Protein 5E1Y (pdb70)

InterPro domains:
  IPR001478 PDZ domain [PF00595] (235-315)
  IPR001478 PDZ domain [PF00595] (339-418)
  IPR001478 PDZ domain [PF00595] (469-550)
  IPR001478 PDZ domain [PF00595] (603-682)
  IPR001478 PDZ domain [PS50106] (233-318)
  IPR001478 PDZ domain [PS50106] (339-422)
  IPR001478 PDZ domain [PS50106] (468-554)
  IPR001478 PDZ domain [PS50106] (600-682)
  IPR001478 PDZ domain [SM00228] (243-318)
  IPR001478 PDZ domain [SM00228] (349-422)
  IPR001478 PDZ domain [SM00228] (477-556)
  IPR001478 PDZ domain [SM00228] (609-686)
  IPR001841 Zinc finger, RING-type [PF13923] (50-86)
  IPR001841 Zinc finger, RING-type [PS50089] (50-88)
  IPR001841 Zinc finger, RING-type [SM00184] (50-87)
  IPR013083 Zinc finger, RING/FYVE/PHD-type [G3DSA:3.30.40.10] (18-147)
  IPR017907 Zinc finger, RING-type, conserved site [PS00518] (65-74)
  IPR036034 PDZ superfamily [G3DSA:2.30.42.10] (213-320)
  IPR036034 PDZ superfamily [G3DSA:2.30.42.10] (329-420)
  IPR036034 PDZ superfamily [G3DSA:2.30.42.10] (433-554)

GO terms:
  GO:0042802 identical protein binding (F, IPI)
  GO:0005515 protein binding (F, IPI)

Foldseek 3Di:
DKDKDKDKFFAPDLAADQQFDWAADPPAAFIFTQQGHPPGRPVVSPDDDGGKTFQAKPNHGTRRHGPVVVVVDSSPDDGMIMTIIMGDDDPDDDD

Solvent-accessible surface area: 6291 Å² total; per-residue (Å²): 132,116,90,105,34,119,1,24,6,91,15,221,89,96,65,56,152,8,9,31,88,38,44,178,82,150,122,69,72,6,0,7,1,93,51,45,73,174,56,17,26,0,40,133,52,57,107,10,47,56,82,1,49,0,42,20,0,56,77,100,104,0,55,168,14,63,35,78,73,0,38,107,25,24,140,88,22,52,103,128,0,20,1,29,0,2,67,76,47,159,144,148,112,174,212

Nearest PDB structures (foldseek):
  5e1y-assembly1_A  TM=1.011E+00  e=2.178E-17  Homo sapiens
  7qct-assembly2_B  TM=9.977E-01  e=9.481E-15  Homo sapiens
  3vqg-assembly1_A  TM=9.955E-01  e=9.120E-11  Mus musculus
  2qg1-assembly1_A  TM=8.856E-01  e=5.600E-08  Homo sapiens
  2qt5-assembly2_B  TM=8.214E-01  e=1.093E-05  unclassified

B-factor: mean 20.17, std 8.67, range [8.38, 62.87]

Sequence (95 aa):
SMMEEIILLQQQVALHKKRRDSGEQQLGIKKLVRRRTTDEPGVFILDDLLLEGGLLAAQDGRLLSSSSNNDRVLAINGHDLKKYGTPEELAAQIIQASSGERRVNNLTIIARPGKPEIIEL

Radius of gyration: 13.22 Å; Cα contacts (8 Å, |Δi|>4): 257; chains: 1; bounding box: 20×31×42 Å

Structure (mmCIF, N/CA/C/O backbone):
data_5E1Y
#
_entry.id   5E1Y
#
_cell.length_a   64.912
_cell.length_b   39.288
_cell.length_c   38.800
_cell.angle_alpha   90.00
_cell.angle_beta   117.41
_cell.angle_gamma   90.00
#
_symmetry.space_group_name_H-M   'C 1 2 1'
#
loop_
_entity.id
_entity.type
_entity.pdbx_description
1 polymer 'Ligand of Numb protein X 2'
2 water water
#
loop_
_atom_site.group_PDB
_atom_site.id
_atom_site.type_symbol
_atom_site.label_atom_id
_atom_site.label_alt_id
_atom_site.label_comp_id
_atom_site.label_asym_id
_atom_site.label_entity_id
_atom_site.label_seq_id
_atom_site.pdbx_PDB_ins_code
_atom_site.Cartn_x
_atom_site.Cartn_y
_atom_site.Cartn_z
_atom_site.occupancy
_atom_site.B_iso_or_equiv
_atom_site.auth_seq_id
_atom_site.auth_comp_id
_atom_site.auth_asym_id
_atom_site.auth_atom_id
_atom_site.pdbx_PDB_model_num
ATOM 1 N N . SER A 1 1 ? 20.605 9.554 24.660 1.00 24.57 -1 SER A N 1
ATOM 2 C CA . SER A 1 1 ? 21.453 9.767 23.474 1.00 20.96 -1 SER A CA 1
ATOM 3 C C . SER A 1 1 ? 20.548 9.979 22.271 1.00 18.04 -1 SER A C 1
ATOM 4 O O . SER A 1 1 ? 19.387 9.677 22.310 1.00 21.62 -1 SER A O 1
ATOM 14 N N A MET A 1 2 ? 21.129 10.458 21.206 0.23 16.47 0 MET A N 1
ATOM 15 N N B MET A 1 2 ? 21.130 10.548 21.228 0.77 15.41 0 MET A N 1
ATOM 16 C CA A MET A 1 2 ? 20.365 10.701 20.032 0.23 16.50 0 MET A CA 1
ATOM 17 C CA B MET A 1 2 ? 20.439 10.721 19.978 0.77 13.93 0 MET A CA 1
ATOM 18 C C A MET A 1 2 ? 21.288 10.298 18.923 0.23 15.18 0 MET A C 1
ATOM 19 C C B MET A 1 2 ? 21.308 10.508 18.796 0.77 13.20 0 MET A C 1
ATOM 20 O O A MET A 1 2 ? 22.502 10.096 19.195 0.23 17.57 0 MET A O 1
ATOM 21 O O B MET A 1 2 ? 22.521 10.778 18.835 0.77 15.60 0 MET A O 1
ATOM 48 N N A GLU A 1 3 ? 20.712 10.049 17.730 0.72 11.88 336 GLU A N 1
ATOM 49 N N B GLU A 1 3 ? 20.731 9.958 17.725 0.28 13.82 336 GLU A N 1
ATOM 50 C CA A GLU A 1 3 ? 21.431 9.864 16.497 0.72 10.98 336 GLU A CA 1
ATOM 51 C CA B GLU A 1 3 ? 21.415 9.851 16.445 0.28 14.85 336 GLU A CA 1
ATOM 52 C C A GLU A 1 3 ? 21.023 10.974 15.524 0.72 11.09 336 GLU A C 1
ATOM 53 C C B GLU A 1 3 ? 21.046 11.041 15.550 0.28 13.15 336 GLU A C 1
ATOM 54 O O A GLU A 1 3 ? 19.831 11.241 15.386 0.72 14.68 336 GLU A O 1
ATOM 55 O O B GLU A 1 3 ? 19.876 11.430 15.486 0.28 14.55 336 GLU A O 1
ATOM 70 N N A ILE A 1 4 ? 21.952 11.583 14.864 0.80 11.30 337 ILE A N 1
ATOM 71 N N B ILE A 1 4 ? 22.032 11.615 14.884 0.20 12.44 337 ILE A N 1
ATOM 72 C CA A ILE A 1 4 ? 21.720 12.586 13.853 0.80 11.24 337 ILE A CA 1
ATOM 73 C CA B ILE A 1 4 ? 21.794 12.600 13.849 0.20 12.53 337 ILE A CA 1
ATOM 74 C C A ILE A 1 4 ? 22.028 11.980 12.526 0.80 11.11 337 ILE A C 1
ATOM 75 C C B ILE A 1 4 ? 22.138 11.961 12.521 0.20 11.99 337 ILE A C 1
ATOM 76 O O A ILE A 1 4 ? 23.143 11.444 12.309 0.80 14.89 337 ILE A O 1
ATOM 77 O O B ILE A 1 4 ? 23.175 11.279 12.395 0.20 11.81 337 ILE A O 1
ATOM 108 N N A LEU A 1 5 ? 21.017 11.936 11.660 0.50 10.65 338 LEU A N 1
ATOM 109 N N B LEU A 1 5 ? 21.258 12.142 11.539 0.50 11.30 338 LEU A N 1
ATOM 110 C CA A LEU A 1 5 ? 21.062 11.336 10.320 0.50 11.35 338 LEU A CA 1
ATOM 111 C CA B LEU A 1 5 ? 21.484 11.584 10.230 0.50 12.21 338 LEU A CA 1
ATOM 112 C C A LEU A 1 5 ? 20.716 12.344 9.257 0.50 11.26 338 LEU A C 1
ATOM 113 C C B LEU A 1 5 ? 20.743 12.375 9.150 0.50 11.99 338 LEU A C 1
ATOM 114 O O A LEU A 1 5 ? 20.113 13.364 9.520 0.50 10.95 338 LEU A O 1
ATOM 115 O O B LEU A 1 5 ? 19.719 13.013 9.406 0.50 10.98 338 LEU A O 1
ATOM 146 N N A GLN A 1 6 ? 21.113 12.091 8.008 0.46 11.17 339 GLN A N 1
ATOM 147 N N B GLN A 1 6 ? 21.324 12.404 7.947 0.26 10.76 339 GLN A N 1
ATOM 148 N N C GLN A 1 6 ? 21.301 11.976 7.917 0.28 12.57 339 GLN A N 1
ATOM 149 C CA A GLN A 1 6 ? 20.621 12.865 6.874 0.46 11.67 339 GLN A CA 1
ATOM 150 C CA B GLN A 1 6 ? 20.770 13.015 6.754 0.26 11.46 339 GLN A CA 1
ATOM 151 C CA C GLN A 1 6 ? 20.759 12.717 6.803 0.28 13.67 339 GLN A CA 1
ATOM 152 C C A GLN A 1 6 ? 20.127 11.949 5.783 0.46 11.92 339 GLN A C 1
ATOM 153 C C B GLN A 1 6 ? 20.068 11.906 5.935 0.26 12.09 339 GLN A C 1
ATOM 154 C C C GLN A 1 6 ? 20.007 11.760 5.906 0.28 11.75 339 GLN A C 1
ATOM 155 O O A GLN A 1 6 ? 20.812 11.056 5.354 0.46 14.39 339 GLN A O 1
ATOM 156 O O B GLN A 1 6 ? 20.551 10.777 5.872 0.26 14.20 339 GLN A O 1
ATOM 157 O O C GLN A 1 6 ? 20.393 10.601 5.735 0.28 11.79 339 GLN A O 1
ATOM 181 N N . VAL A 1 7 ? 18.925 12.248 5.325 1.00 10.85 340 VAL A N 1
ATOM 182 C CA . VAL A 1 7 ? 18.159 11.419 4.395 1.00 11.03 340 VAL A CA 1
ATOM 183 C C . VAL A 1 7 ? 17.838 12.285 3.185 1.00 11.19 340 VAL A C 1
ATOM 184 O O . VAL A 1 7 ? 17.290 13.350 3.315 1.00 15.53 340 VAL A O 1
ATOM 197 N N . ALA A 1 8 ? 18.155 11.819 1.993 1.00 12.29 341 ALA A N 1
ATOM 198 C CA . ALA A 1 8 ? 17.855 12.524 0.738 1.00 13.29 341 ALA A CA 1
ATOM 199 C C . ALA A 1 8 ? 16.837 11.778 -0.060 1.00 12.35 341 ALA A C 1
ATOM 200 O O . ALA A 1 8 ? 16.998 10.579 -0.367 1.00 15.92 341 ALA A O 1
ATOM 207 N N . LEU A 1 9 ? 15.745 12.441 -0.388 1.00 12.16 342 LEU A N 1
ATOM 208 C CA . LEU A 1 9 ? 14.651 11.912 -1.206 1.00 12.50 342 LEU A CA 1
ATOM 209 C C . LEU A 1 9 ? 14.650 12.716 -2.514 1.00 12.55 342 LEU A C 1
ATOM 210 O O . LEU A 1 9 ? 15.020 13.886 -2.574 1.00 15.30 342 LEU A O 1
ATOM 226 N N . HIS A 1 10 ? 14.170 12.097 -3.571 1.00 12.67 343 HIS A N 1
ATOM 227 C CA . HIS A 1 10 ? 14.153 12.700 -4.919 1.00 13.13 343 HIS A CA 1
ATOM 228 C C . HIS A 1 10 ? 12.765 12.657 -5.528 1.00 13.06 343 HIS A C 1
ATOM 229 O O . HIS A 1 10 ? 12.242 11.587 -5.769 1.00 16.56 343 HIS A O 1
ATOM 244 N N A LYS A 1 11 ? 12.152 13.788 -5.727 0.48 15.00 344 LYS A N 1
ATOM 245 N N B LYS A 1 11 ? 12.162 13.841 -5.627 0.52 13.74 344 LYS A N 1
ATOM 246 C CA A LYS A 1 11 ? 10.865 13.792 -6.377 0.48 16.54 344 LYS A CA 1
ATOM 247 C CA B LYS A 1 11 ? 10.822 14.060 -6.215 0.52 15.25 344 LYS A CA 1
ATOM 248 C C A LYS A 1 11 ? 11.036 13.418 -7.839 0.48 19.10 344 LYS A C 1
ATOM 249 C C B LYS A 1 11 ? 10.878 13.832 -7.726 0.52 17.54 344 LYS A C 1
ATOM 250 O O A LYS A 1 11 ? 12.047 13.668 -8.447 0.48 21.33 344 LYS A O 1
ATOM 251 O O B LYS A 1 11 ? 11.681 14.426 -8.438 0.52 20.13 344 LYS A O 1
ATOM 288 N N A ARG A 1 12 ? 10.008 12.819 -8.427 0.48 22.00 345 ARG A N 1
ATOM 289 N N B ARG A 1 12 ? 10.012 12.944 -8.205 0.52 19.95 345 ARG A N 1
ATOM 290 C CA A ARG A 1 12 ? 9.956 12.588 -9.864 0.48 25.84 345 ARG A CA 1
ATOM 291 C CA B ARG A 1 12 ? 9.880 12.589 -9.622 0.52 23.44 345 ARG A CA 1
ATOM 292 C C A ARG A 1 12 ? 9.044 13.616 -10.554 0.48 25.69 345 ARG A C 1
ATOM 293 C C B ARG A 1 12 ? 9.281 13.754 -10.457 0.52 23.05 345 ARG A C 1
ATOM 294 O O A ARG A 1 12 ? 8.922 13.541 -11.777 0.48 27.22 345 ARG A O 1
ATOM 295 O O B ARG A 1 12 ? 9.664 13.938 -11.658 0.52 24.01 345 ARG A O 1
ATOM 336 N N . ASP A 1 13 ? 8.407 14.544 -9.829 1.00 24.61 346 ASP A N 1
ATOM 337 C CA . ASP A 1 13 ? 7.825 15.748 -10.416 1.00 24.26 346 ASP A CA 1
ATOM 338 C C . ASP A 1 13 ? 7.648 16.726 -9.269 1.00 21.38 346 ASP A C 1
ATOM 339 O O . ASP A 1 13 ? 7.640 16.380 -8.096 1.00 19.97 346 ASP A O 1
ATOM 348 N N . SER A 1 14 ? 7.411 17.978 -9.627 1.00 21.50 347 SER A N 1
ATOM 349 C CA . SER A 1 14 ? 7.392 19.053 -8.619 1.00 21.40 347 SER A CA 1
ATOM 350 C C . SER A 1 14 ? 6.200 18.961 -7.713 1.00 18.57 347 SER A C 1
ATOM 351 O O . SER A 1 14 ? 6.251 19.561 -6.624 1.00 21.21 347 SER A O 1
ATOM 359 N N . GLY A 1 15 ? 5.146 18.226 -8.088 1.00 16.91 348 GLY A N 1
ATOM 360 C CA . GLY A 1 15 ? 3.985 18.088 -7.228 1.00 17.05 348 GLY A CA 1
ATOM 361 C C . GLY A 1 15 ? 3.909 16.791 -6.458 1.00 15.14 348 GLY A C 1
ATOM 362 O O . GLY A 1 15 ? 2.919 16.542 -5.787 1.00 16.31 348 GLY A O 1
ATOM 366 N N . GLU A 1 16 ? 4.976 16.001 -6.445 1.00 14.85 349 GLU A N 1
ATOM 367 C CA . GLU A 1 16 ? 4.955 14.683 -5.730 1.00 14.32 349 GLU A CA 1
ATOM 368 C C . GLU A 1 16 ? 5.078 14.888 -4.270 1.00 14.69 349 GLU A C 1
ATOM 369 O O . GLU A 1 16 ? 5.907 15.663 -3.825 1.00 16.54 349 GLU A O 1
ATOM 381 N N A GLN A 1 17 ? 4.211 14.216 -3.489 0.46 15.42 350 GLN A N 1
ATOM 382 N N B GLN A 1 17 ? 4.311 14.166 -3.485 0.54 16.86 350 GLN A N 1
ATOM 383 C CA A GLN A 1 17 ? 4.358 14.179 -2.014 0.46 14.49 350 GLN A CA 1
ATOM 384 C CA B GLN A 1 17 ? 4.493 14.260 -2.067 0.54 18.61 350 GLN A CA 1
ATOM 385 C C A GLN A 1 17 ? 5.500 13.287 -1.566 0.46 13.37 350 GLN A C 1
ATOM 386 C C B GLN A 1 17 ? 5.634 13.373 -1.645 0.54 15.16 350 GLN A C 1
ATOM 387 O O A GLN A 1 17 ? 5.876 12.366 -2.250 0.46 15.04 350 GLN A O 1
ATOM 388 O O B GLN A 1 17 ? 6.109 12.495 -2.387 0.54 16.03 350 GLN A O 1
ATOM 415 N N . LEU A 1 18 ? 6.081 13.608 -0.423 1.00 13.19 351 LEU A N 1
ATOM 416 C CA . LEU A 1 18 ? 7.107 12.777 0.178 1.00 12.10 351 LEU A CA 1
ATOM 417 C C . LEU A 1 18 ? 6.532 11.519 0.881 1.00 11.95 351 LEU A C 1
ATOM 418 O O . LEU A 1 18 ? 7.227 10.529 1.015 1.00 13.89 351 LEU A O 1
ATOM 434 N N . GLY A 1 19 ? 5.302 11.622 1.319 1.00 11.25 352 GLY A N 1
ATOM 435 C CA . GLY A 1 19 ? 4.662 10.553 2.046 1.00 11.58 352 GLY A CA 1
ATOM 436 C C . GLY A 1 19 ? 4.979 10.531 3.546 1.00 10.62 352 GLY A C 1
ATOM 437 O O . GLY A 1 19 ? 5.293 9.465 4.106 1.00 11.66 352 GLY A O 1
ATOM 441 N N . ILE A 1 20 ? 4.931 11.682 4.179 1.00 10.82 353 ILE A N 1
ATOM 442 C CA . ILE A 1 20 ? 5.263 11.824 5.572 1.00 10.86 353 ILE A CA 1
ATOM 443 C C . ILE A 1 20 ? 4.152 12.551 6.286 1.00 11.12 353 ILE A C 1
ATOM 444 O O . ILE A 1 20 ? 3.627 13.552 5.758 1.00 13.44 353 ILE A O 1
ATOM 460 N N A LYS A 1 21 ? 3.665 12.074 7.435 0.32 10.60 354 LYS A N 1
ATOM 461 N N B LYS A 1 21 ? 3.831 12.141 7.480 0.68 10.92 354 LYS A N 1
ATOM 462 C CA A LYS A 1 21 ? 2.815 12.865 8.337 0.32 10.49 354 LYS A CA 1
ATOM 463 C CA B LYS A 1 21 ? 2.875 12.851 8.336 0.68 11.11 354 LYS A CA 1
ATOM 464 C C A LYS A 1 21 ? 3.734 13.557 9.346 0.32 10.70 354 LYS A C 1
ATOM 465 C C B LYS A 1 21 ? 3.631 13.563 9.416 0.68 10.39 354 LYS A C 1
ATOM 466 O O A LYS A 1 21 ? 4.546 12.902 10.023 0.32 11.03 354 LYS A O 1
ATOM 467 O O B LYS A 1 21 ? 4.247 12.905 10.257 0.68 12.89 354 LYS A O 1
ATOM 504 N N . LEU A 1 22 ? 3.631 14.878 9.387 1.00 10.94 355 LEU A N 1
ATOM 505 C CA . LEU A 1 22 ? 4.401 15.731 10.287 1.00 11.73 355 LEU A CA 1
ATOM 506 C C . LEU A 1 22 ? 3.468 16.326 11.338 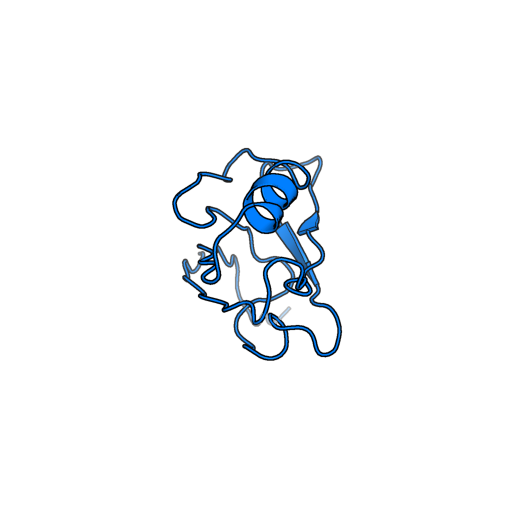1.00 11.45 355 LEU A C 1
ATOM 507 O O . LEU A 1 22 ? 2.400 16.793 10.982 1.00 14.15 355 LEU A O 1
ATOM 523 N N . VAL A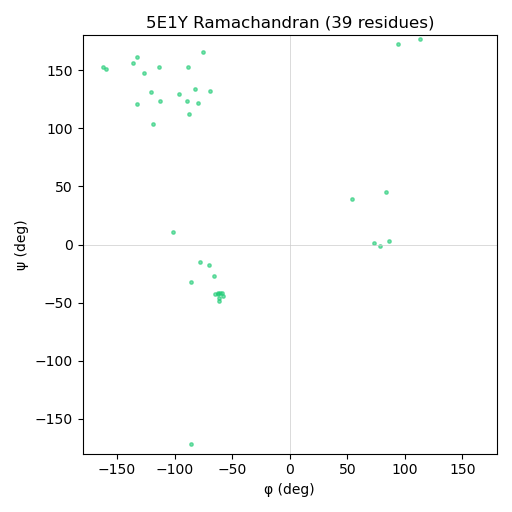 1 23 ? 3.919 16.401 12.574 1.00 11.14 356 VAL A N 1
ATOM 524 C CA . VAL A 1 23 ? 3.137 16.925 13.683 1.00 11.28 356 VAL A CA 1
ATOM 525 C C . VAL A 1 23 ? 3.979 17.842 14.547 1.00 11.45 356 VAL A C 1
ATOM 526 O O . VAL A 1 23 ? 5.197 17.781 14.603 1.00 12.98 356 VAL A O 1
ATOM 539 N N . ARG A 1 24 ? 3.272 18.712 15.242 1.00 12.17 357 ARG A N 1
ATOM 540 C CA . ARG A 1 24 ? 3.810 19.466 16.376 1.00 13.56 357 ARG A CA 1
ATOM 541 C C . ARG A 1 24 ? 3.381 18.829 17.647 1.00 15.30 357 ARG A C 1
ATOM 542 O O . ARG A 1 24 ? 2.409 18.098 17.680 1.00 18.21 357 ARG A O 1
ATOM 563 N N A ARG A 1 25 ? 4.122 19.149 18.712 0.69 16.62 358 ARG A N 1
ATOM 564 N N B ARG A 1 25 ? 4.071 19.215 18.720 0.31 17.86 358 ARG A N 1
ATOM 565 C CA A ARG A 1 25 ? 3.811 18.760 20.053 0.69 18.77 358 ARG A CA 1
ATOM 566 C CA B ARG A 1 25 ? 3.803 18.766 20.079 0.31 21.02 358 ARG A CA 1
ATOM 567 C C A ARG A 1 25 ? 3.633 20.026 20.925 0.69 17.25 358 ARG A C 1
ATOM 568 C C B ARG A 1 25 ? 3.712 19.992 20.997 0.31 21.61 358 ARG A C 1
ATOM 569 O O A ARG A 1 25 ? 4.277 21.069 20.758 0.69 20.69 358 ARG A O 1
ATOM 570 O O B ARG A 1 25 ? 4.582 20.868 20.965 0.31 21.77 358 ARG A O 1
ATOM 611 N N A THR A 1 26 ? 2.756 19.951 21.892 0.69 22.05 359 THR A N 1
ATOM 612 N N B THR A 1 26 ? 2.684 20.047 21.833 0.31 24.65 359 THR A N 1
ATOM 613 C CA A THR A 1 26 ? 2.528 21.082 22.759 0.69 26.91 359 THR A CA 1
ATOM 614 C CA B THR A 1 26 ? 2.529 21.141 22.784 0.31 27.30 359 THR A CA 1
ATOM 615 C C A THR A 1 26 ? 3.562 21.160 23.840 0.69 26.28 359 THR A C 1
ATOM 616 C C B THR A 1 26 ? 3.737 21.209 23.716 0.31 26.77 359 THR A C 1
ATOM 617 O O A THR A 1 26 ? 3.717 22.235 24.424 0.69 29.79 359 THR A O 1
ATOM 618 O O B THR A 1 26 ? 4.249 22.314 23.997 0.31 27.88 359 THR A O 1
ATOM 639 N N . ASP A 1 27 ? 4.235 20.041 24.154 1.00 25.96 360 ASP A N 1
ATOM 640 C CA . ASP A 1 27 ? 5.190 20.009 25.278 1.00 26.20 360 ASP A CA 1
ATOM 641 C C . ASP A 1 27 ? 6.662 20.106 24.903 1.00 24.78 360 ASP A C 1
ATOM 642 O O . ASP A 1 27 ? 7.470 20.040 25.803 1.00 28.12 360 ASP A O 1
ATOM 651 N N . GLU A 1 28 ? 6.992 20.247 23.651 1.00 22.84 361 GLU A N 1
ATOM 652 C CA . GLU A 1 28 ? 8.350 20.452 23.264 1.00 22.91 361 GLU A CA 1
ATOM 653 C C . GLU A 1 28 ? 8.326 21.057 21.890 1.00 19.43 361 GLU A C 1
ATOM 654 O O . GLU A 1 28 ? 7.386 20.862 21.142 1.00 20.07 361 GLU A O 1
ATOM 666 N N . PRO A 1 29 ? 9.350 21.843 21.596 1.00 18.77 362 PRO A N 1
ATOM 667 C CA . PRO A 1 29 ? 9.370 22.479 20.301 1.00 17.97 362 PRO A CA 1
ATOM 668 C C . PRO A 1 29 ? 9.746 21.460 19.237 1.00 15.70 362 PRO A C 1
ATOM 669 O O . PRO A 1 29 ? 10.328 20.406 19.499 1.00 17.94 362 PRO A O 1
ATOM 680 N N . GLY A 1 30 ? 9.510 21.868 18.006 1.00 14.54 363 GLY A N 1
ATOM 681 C CA . GLY A 1 30 ? 9.969 21.122 16.856 1.00 15.50 363 GLY A CA 1
ATOM 682 C C . GLY A 1 30 ? 8.889 20.513 16.012 1.00 12.25 363 GLY A C 1
ATOM 683 O O . GLY A 1 30 ? 7.703 20.572 16.293 1.00 14.04 363 GLY A O 1
ATOM 687 N N . VAL A 1 31 ? 9.324 19.896 14.946 1.00 10.95 364 VAL A N 1
ATOM 688 C CA . VAL A 1 31 ? 8.467 19.192 14.005 1.00 10.91 364 VAL A CA 1
ATOM 689 C C . VAL A 1 31 ? 8.905 17.757 13.973 1.00 9.81 364 VAL A C 1
ATOM 690 O O . VAL A 1 31 ? 10.082 17.456 13.856 1.00 10.95 364 VAL A O 1
ATOM 703 N N . PHE A 1 32 ? 7.946 16.846 14.090 1.00 10.15 365 PHE A N 1
ATOM 704 C CA . PHE A 1 32 ? 8.206 15.438 14.268 1.00 10.00 365 PHE A CA 1
ATOM 705 C C . PHE A 1 32 ? 7.476 14.584 13.224 1.00 10.04 365 PHE A C 1
ATOM 706 O O . PHE A 1 32 ? 6.396 14.901 12.799 1.00 12.32 365 PHE A O 1
ATOM 723 N N . ILE A 1 33 ? 8.076 13.495 12.849 1.00 10.17 366 ILE A N 1
ATOM 724 C CA . ILE A 1 33 ? 7.430 12.486 11.998 1.00 10.17 366 ILE A CA 1
ATOM 725 C C . ILE A 1 33 ? 6.537 11.642 12.832 1.00 10.52 366 ILE A C 1
ATOM 726 O O . ILE A 1 33 ? 6.984 11.013 13.804 1.00 13.33 366 ILE A O 1
ATOM 742 N N . LEU A 1 34 ? 5.265 11.590 12.520 1.00 11.37 367 LEU A N 1
ATOM 743 C CA . LEU A 1 34 ? 4.350 10.671 13.170 1.00 12.09 367 LEU A CA 1
ATOM 744 C C . LEU A 1 34 ? 4.382 9.303 12.545 1.00 11.95 367 LEU A C 1
ATOM 745 O O . LEU A 1 34 ? 4.471 8.294 13.225 1.00 14.12 367 LEU A O 1
ATOM 761 N N A ASP A 1 35 ? 4.341 9.248 11.231 0.49 11.92 368 ASP A N 1
ATOM 762 N N B ASP A 1 35 ? 4.260 9.273 11.216 0.51 12.93 368 ASP A N 1
ATOM 763 C CA A ASP A 1 35 ? 4.460 8.012 10.494 0.49 12.58 368 ASP A CA 1
ATOM 764 C CA B ASP A 1 35 ? 4.121 8.028 10.453 0.51 12.49 368 ASP A CA 1
ATOM 765 C C A ASP A 1 35 ? 4.720 8.333 9.019 0.49 11.24 368 ASP A C 1
ATOM 766 C C B ASP A 1 35 ? 4.433 8.320 8.984 0.51 11.84 368 ASP A C 1
ATOM 767 O O A ASP A 1 35 ? 4.833 9.487 8.640 0.49 9.80 368 ASP A O 1
ATOM 768 O O B ASP A 1 35 ? 4.299 9.476 8.567 0.51 10.28 368 ASP A O 1
ATOM 785 N N . LEU A 1 36 ? 4.831 7.286 8.214 1.00 12.95 369 LEU A N 1
ATOM 786 C CA . LEU A 1 36 ? 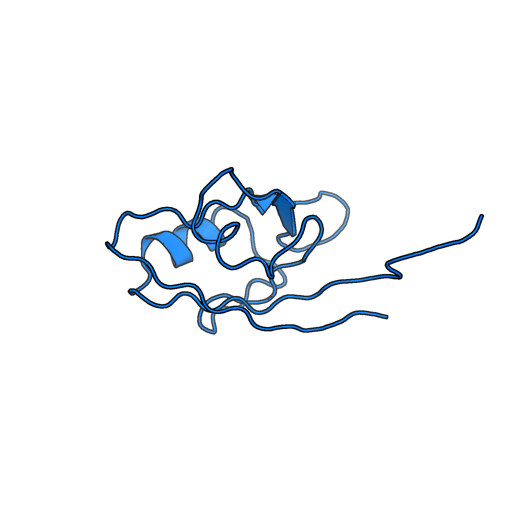5.036 7.376 6.819 1.00 13.00 369 LEU A CA 1
ATOM 787 C C . LEU A 1 36 ? 3.844 6.768 6.096 1.00 15.13 369 LEU A C 1
ATOM 788 O O . LEU A 1 36 ? 3.278 5.745 6.541 1.00 19.71 369 LEU A O 1
ATOM 804 N N A LEU A 1 37 ? 3.4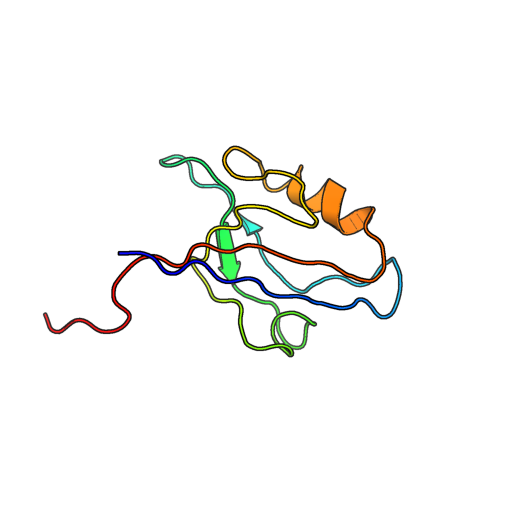74 7.338 4.972 0.61 13.27 370 LEU A N 1
ATOM 805 N N B LEU A 1 37 ? 3.515 7.341 4.956 0.39 15.04 370 LEU A N 1
ATOM 806 C CA A LEU A 1 37 ? 2.354 6.856 4.200 0.61 14.66 370 LEU A CA 1
ATOM 807 C CA B LEU A 1 37 ? 2.405 6.871 4.156 0.39 16.16 370 LEU A CA 1
ATOM 808 C C A LEU A 1 37 ? 2.779 5.683 3.339 0.61 15.25 370 LEU A C 1
ATOM 809 C C B LEU A 1 37 ? 2.805 5.670 3.328 0.39 16.73 370 LEU A C 1
ATOM 810 O O A LEU A 1 37 ? 3.841 5.683 2.692 0.61 15.08 370 LEU A O 1
ATOM 811 O O B LEU A 1 37 ? 3.918 5.583 2.797 0.39 15.63 370 LEU A O 1
ATOM 842 N N . GLU A 1 38 ? 1.863 4.756 3.179 1.00 19.36 371 GLU A N 1
ATOM 843 C CA . GLU A 1 38 ? 2.082 3.586 2.394 1.00 21.48 371 GLU A CA 1
ATOM 844 C C . GLU A 1 38 ? 2.509 3.839 1.000 1.00 21.28 371 GLU A C 1
ATOM 845 O O . GLU A 1 38 ? 1.853 4.605 0.346 1.00 23.50 371 GLU A O 1
ATOM 853 N N . GLY A 1 39 ? 3.618 3.205 0.539 1.00 21.80 372 GLY A N 1
ATOM 854 C CA . GLY A 1 39 ? 4.070 3.314 -0.831 1.00 22.21 372 GLY A CA 1
ATOM 855 C C . GLY A 1 39 ? 4.689 4.627 -1.211 1.00 19.00 372 GLY A C 1
ATOM 856 O O . GLY A 1 39 ? 5.030 4.782 -2.382 1.00 22.41 372 GLY A O 1
ATOM 860 N N . GLY A 1 40 ? 4.816 5.581 -0.307 1.00 16.14 373 GLY A N 1
ATOM 861 C CA . GLY A 1 40 ? 5.345 6.860 -0.668 1.00 14.92 373 GLY A CA 1
ATOM 862 C C . GLY A 1 40 ? 6.880 6.849 -0.759 1.00 13.34 373 GLY A C 1
ATOM 863 O O . GLY A 1 40 ? 7.544 5.874 -0.432 1.00 13.61 373 GLY A O 1
ATOM 867 N N A LEU A 1 41 ? 7.484 7.949 -1.243 0.60 13.06 374 LEU A N 1
ATOM 868 N N B LEU A 1 41 ? 7.365 7.997 -1.148 0.40 13.66 374 LEU A N 1
ATOM 869 C CA A LEU A 1 41 ? 8.942 8.032 -1.386 0.60 12.62 374 LEU A CA 1
ATOM 870 C CA B LEU A 1 41 ? 8.751 8.155 -1.357 0.40 12.77 374 LEU A CA 1
ATOM 871 C C A LEU A 1 41 ? 9.612 7.712 -0.075 0.60 11.10 374 LEU A C 1
ATOM 872 C C B LEU A 1 41 ? 9.609 7.877 -0.127 0.40 10.81 374 LEU A C 1
ATOM 873 O O A LEU A 1 41 ? 10.599 6.967 -0.078 0.60 11.74 374 LEU A O 1
ATOM 874 O O B LEU A 1 41 ? 10.689 7.288 -0.214 0.40 10.35 374 LEU A O 1
ATOM 905 N N . ALA A 1 42 ? 9.149 8.329 1.024 1.00 10.64 375 ALA A N 1
ATOM 906 C CA . ALA A 1 42 ? 9.851 8.120 2.265 1.00 10.50 375 ALA A CA 1
ATOM 907 C C . ALA A 1 42 ? 9.847 6.656 2.688 1.00 10.71 375 ALA A C 1
ATOM 908 O O . ALA A 1 42 ? 10.874 6.135 3.151 1.00 11.31 375 ALA A O 1
ATOM 915 N N . ALA A 1 43 ? 8.706 6.005 2.558 1.00 10.61 376 ALA A N 1
ATOM 916 C CA . ALA A 1 43 ? 8.605 4.603 2.885 1.00 11.53 376 ALA A CA 1
ATOM 917 C C . ALA A 1 43 ? 9.507 3.774 2.000 1.00 11.63 376 ALA A C 1
ATOM 918 O O . ALA A 1 43 ? 10.137 2.809 2.449 1.00 13.71 376 ALA A O 1
ATOM 925 N N . GLN A 1 44 ? 9.538 4.076 0.712 1.00 11.17 377 GLN A N 1
ATOM 926 C CA . GLN A 1 44 ? 10.384 3.352 -0.214 1.00 11.97 377 GLN A CA 1
ATOM 927 C C . GLN A 1 44 ? 11.852 3.476 0.166 1.00 10.94 377 GLN A C 1
ATOM 928 O O . GLN A 1 44 ? 12.621 2.519 0.041 1.00 12.29 377 GLN A O 1
ATOM 942 N N . ASP A 1 45 ? 12.273 4.678 0.553 1.00 10.24 378 ASP A N 1
ATOM 943 C CA . ASP A 1 45 ? 13.632 4.921 0.962 1.00 10.19 378 ASP A CA 1
ATOM 944 C C . ASP A 1 45 ? 13.999 4.127 2.193 1.00 10.59 378 ASP A C 1
ATOM 945 O O . ASP A 1 45 ? 15.139 3.618 2.270 1.00 12.74 378 ASP A O 1
ATOM 954 N N . GLY A 1 46 ? 13.116 4.037 3.165 1.00 11.21 379 GLY A N 1
ATOM 955 C CA . GLY A 1 46 ? 13.271 3.140 4.312 1.00 13.17 379 GLY A CA 1
ATOM 956 C C . GLY A 1 46 ? 14.055 3.669 5.449 1.00 14.13 379 GLY A C 1
ATOM 957 O O . GLY A 1 46 ? 14.223 2.956 6.426 1.00 20.40 379 GLY A O 1
ATOM 961 N N . ARG A 1 47 ? 14.524 4.877 5.453 1.00 11.67 380 ARG A N 1
ATOM 962 C CA . ARG A 1 47 ? 15.367 5.387 6.531 1.00 11.87 380 ARG A CA 1
ATOM 963 C C . ARG A 1 47 ? 14.607 6.168 7.587 1.00 12.11 380 ARG A C 1
ATOM 964 O O . ARG A 1 47 ? 14.982 6.046 8.740 1.00 16.47 380 ARG A O 1
ATOM 985 N N A LEU A 1 48 ? 13.592 6.933 7.236 0.71 11.37 381 LEU A N 1
ATOM 986 N N B LEU A 1 48 ? 13.592 6.933 7.236 0.29 11.88 381 LEU A N 1
ATOM 987 C CA A LEU A 1 48 ? 12.885 7.758 8.217 0.71 10.70 381 LEU A CA 1
ATOM 988 C CA B LEU A 1 48 ? 12.886 7.757 8.219 0.29 11.64 381 LEU A CA 1
ATOM 989 C C A LEU A 1 48 ? 11.951 6.900 9.061 0.71 11.56 381 LEU A C 1
ATOM 990 C C B LEU A 1 48 ? 11.951 6.899 9.064 0.29 11.73 381 LEU A C 1
ATOM 991 O O A LEU A 1 48 ? 11.480 5.886 8.617 0.71 15.08 381 LEU A O 1
ATOM 992 O O B LEU A 1 48 ? 11.479 5.887 8.617 0.29 13.12 381 LEU A O 1
ATOM 1023 N N A SER A 1 49 ? 11.695 7.341 10.285 0.71 11.66 382 SER A N 1
ATOM 1024 N N B SER A 1 49 ? 11.697 7.336 10.291 0.29 10.41 382 SER A N 1
ATOM 1025 C CA A SER A 1 49 ? 10.895 6.599 11.202 0.71 12.17 382 SER A CA 1
ATOM 1026 C CA B SER A 1 49 ? 10.882 6.598 11.212 0.29 12.34 382 SER A CA 1
ATOM 1027 C C A SER A 1 49 ? 10.012 7.497 12.065 0.71 10.92 382 SER A C 1
ATOM 1028 C C B SER A 1 49 ? 10.002 7.496 12.065 0.29 11.33 382 SER A C 1
ATOM 1029 O O A SER A 1 49 ? 10.289 8.634 12.313 0.71 11.25 382 SER A O 1
ATOM 1030 O O B SER A 1 49 ? 10.287 8.633 12.313 0.29 11.44 382 SER A O 1
ATOM 1045 N N A SER A 1 50 ? 8.965 6.895 12.584 0.71 12.13 383 SER A N 1
ATOM 1046 N N B SER A 1 50 ? 8.953 6.894 12.591 0.29 12.53 383 SER A N 1
ATOM 1047 C CA A SER A 1 50 ? 8.104 7.536 13.542 0.71 10.85 383 SER A CA 1
ATOM 1048 C CA B SER A 1 50 ? 8.096 7.543 13.547 0.29 12.77 383 SER A CA 1
ATOM 1049 C C A SER A 1 50 ? 8.969 8.007 14.716 0.71 10.43 383 SER A C 1
ATOM 1050 C C B SER A 1 50 ? 8.968 8.009 14.716 0.29 11.97 383 SER A C 1
ATOM 1051 O O A SER A 1 50 ? 9.843 7.303 15.179 0.71 12.18 383 SER A O 1
ATOM 1052 O O B SER A 1 50 ? 9.843 7.303 15.178 0.29 13.02 383 SER A O 1
ATOM 1067 N N A ASN A 1 51 ? 8.658 9.200 15.186 0.71 10.06 384 ASN A N 1
ATOM 1068 N N B ASN A 1 51 ? 8.657 9.201 15.187 0.29 11.91 384 ASN A N 1
ATOM 1069 C CA A ASN A 1 51 ? 9.275 9.928 16.290 0.71 10.44 384 ASN A CA 1
ATOM 1070 C CA B ASN A 1 51 ? 9.275 9.928 16.290 0.29 12.47 384 ASN A CA 1
ATOM 1071 C C A ASN A 1 51 ? 10.597 10.610 15.965 0.71 10.86 384 ASN A C 1
ATOM 1072 C C B ASN A 1 51 ? 10.597 10.610 15.965 0.29 10.57 384 ASN A C 1
ATOM 1073 O O A ASN A 1 51 ? 11.144 11.296 16.810 0.71 13.47 384 ASN A O 1
ATOM 1074 O O B ASN A 1 51 ? 11.144 11.296 16.810 0.29 11.80 384 ASN A O 1
ATOM 1095 N N . ASP A 1 52 ? 11.030 10.543 14.698 1.00 9.66 385 ASP A N 1
ATOM 1096 C CA . ASP A 1 52 ? 12.140 11.357 14.274 1.00 8.87 385 ASP A CA 1
ATOM 1097 C C . ASP A 1 52 ? 11.807 12.808 14.341 1.00 8.95 385 ASP A C 1
ATOM 1098 O O . ASP A 1 52 ? 10.694 13.215 13.945 1.00 11.41 385 ASP A O 1
ATOM 1107 N N . ARG A 1 53 ? 12.721 13.645 14.777 1.00 8.87 386 ARG A N 1
ATOM 1108 C CA . ARG A 1 53 ? 12.581 15.093 14.742 1.00 9.13 386 ARG A CA 1
ATOM 1109 C C . ARG A 1 53 ? 13.264 15.651 13.503 1.00 8.69 386 ARG A C 1
ATOM 1110 O O . ARG A 1 53 ? 14.413 15.324 13.239 1.00 10.68 386 ARG A O 1
ATOM 1131 N N . VAL A 1 54 ? 12.570 16.469 12.747 1.00 9.27 387 VAL A N 1
ATOM 1132 C CA . VAL A 1 54 ? 13.163 17.098 11.544 1.00 9.18 387 VAL A CA 1
ATOM 1133 C C . VAL A 1 54 ? 13.837 18.383 11.991 1.00 9.12 387 VAL A C 1
ATOM 1134 O O . VAL A 1 54 ? 13.182 19.330 12.385 1.00 11.39 387 VAL A O 1
ATOM 1147 N N . LEU A 1 55 ? 15.155 18.434 11.922 1.00 8.70 388 LEU A N 1
ATOM 1148 C CA . LEU A 1 55 ? 15.949 19.584 12.298 1.00 9.43 388 LEU A CA 1
ATOM 1149 C C . LEU A 1 55 ? 16.105 20.598 11.184 1.00 9.26 388 LEU A C 1
ATOM 1150 O O . LEU A 1 55 ? 16.210 21.785 11.460 1.00 10.69 388 LEU A O 1
ATOM 1166 N N . ALA A 1 56 ? 16.139 20.156 9.947 1.00 9.82 389 ALA A N 1
ATOM 1167 C CA . ALA A 1 56 ? 16.383 21.047 8.797 1.00 9.96 389 ALA A CA 1
ATOM 1168 C C . ALA A 1 56 ? 15.934 20.329 7.547 1.00 9.44 389 ALA A C 1
ATOM 1169 O O . ALA A 1 56 ? 15.971 19.085 7.481 1.00 9.78 389 ALA A O 1
ATOM 1176 N N . ILE A 1 57 ? 15.549 21.111 6.531 1.00 9.36 390 ILE A N 1
ATOM 1177 C CA . ILE A 1 57 ? 15.230 20.608 5.207 1.00 9.63 390 ILE A CA 1
ATOM 1178 C C . ILE A 1 57 ? 15.974 21.516 4.218 1.00 9.37 390 ILE A C 1
ATOM 1179 O O . ILE A 1 57 ? 15.765 22.727 4.208 1.00 10.13 390 ILE A O 1
ATOM 1195 N N . ASN A 1 58 ? 16.834 20.931 3.422 1.00 9.62 391 ASN A N 1
ATOM 1196 C CA . ASN A 1 58 ? 17.560 21.699 2.357 1.00 10.76 391 ASN A CA 1
ATOM 1197 C C . ASN A 1 58 ? 18.283 22.906 2.962 1.00 10.24 391 ASN A C 1
ATOM 1198 O O . ASN A 1 58 ? 18.369 23.945 2.335 1.00 11.52 391 ASN A O 1
ATOM 1209 N N . GLY A 1 59 ? 18.872 22.741 4.150 1.00 11.36 392 GLY A N 1
ATOM 1210 C CA . GLY A 1 59 ? 19.603 23.804 4.801 1.00 12.77 392 GLY A CA 1
ATOM 1211 C C . GLY A 1 59 ? 18.725 24.832 5.489 1.00 12.75 392 GLY A C 1
ATOM 1212 O O . GLY A 1 59 ? 19.312 25.715 6.127 1.00 16.19 392 GLY A O 1
ATOM 1216 N N . HIS A 1 60 ? 17.428 24.724 5.430 1.00 10.60 393 HIS A N 1
ATOM 1217 C CA . HIS A 1 60 ? 16.498 25.619 6.117 1.00 11.15 393 HIS A CA 1
ATOM 1218 C C . HIS A 1 60 ? 16.215 25.065 7.512 1.00 10.53 393 HIS A C 1
ATOM 1219 O O . HIS A 1 60 ? 15.785 23.928 7.653 1.00 12.29 393 HIS A O 1
ATOM 1234 N N . ASP A 1 61 ? 16.468 25.868 8.519 1.00 12.34 394 ASP A N 1
ATOM 1235 C CA . ASP A 1 61 ? 16.319 25.440 9.912 1.00 12.68 394 ASP A CA 1
ATOM 1236 C C . ASP A 1 61 ? 14.890 25.227 10.289 1.00 12.34 394 ASP A C 1
ATOM 1237 O O . ASP A 1 61 ? 14.049 26.099 10.066 1.00 15.54 394 ASP A O 1
ATOM 1246 N N . LEU A 1 62 ? 14.603 24.102 10.910 1.00 11.04 395 LEU A N 1
ATOM 1247 C CA . LEU A 1 62 ? 13.284 23.723 11.396 1.00 11.10 395 LEU A CA 1
ATOM 1248 C C . LEU A 1 62 ? 13.283 23.390 12.873 1.00 10.50 395 LEU A C 1
ATOM 1249 O O . LEU A 1 62 ? 12.283 22.878 13.410 1.00 11.31 395 LEU A O 1
ATOM 1265 N N A LYS A 1 63 ? 14.367 23.669 13.592 0.62 12.16 396 LYS A N 1
ATOM 1266 N N B LYS A 1 63 ? 14.329 23.754 13.631 0.38 9.68 396 LYS A N 1
ATOM 1267 C CA A LYS A 1 63 ? 14.441 23.333 15.019 0.62 13.13 396 LYS A CA 1
ATOM 1268 C CA B LYS A 1 63 ? 14.387 23.371 15.054 0.38 10.20 396 LYS A CA 1
ATOM 1269 C C A LYS A 1 63 ? 13.222 23.854 15.764 0.62 11.27 396 LYS A C 1
ATOM 1270 C C B LYS A 1 63 ? 13.252 23.920 15.865 0.38 11.19 396 LYS A C 1
ATOM 1271 O O A LYS A 1 63 ? 12.638 23.126 16.564 0.62 13.20 396 LYS A O 1
ATOM 1272 O O B LYS A 1 63 ? 12.737 23.259 16.753 0.38 12.02 396 LYS A O 1
ATOM 1283 N N . TYR A 1 64 ? 12.841 25.124 15.530 1.00 11.59 397 TYR A N 1
ATOM 1284 C CA . TYR A 1 64 ? 11.703 25.767 16.170 1.00 13.55 397 TYR A CA 1
ATOM 1285 C C . TYR A 1 64 ? 10.616 26.092 15.154 1.00 13.80 397 TYR A C 1
ATOM 1286 O O . TYR A 1 64 ? 9.869 27.023 15.268 1.00 16.93 397 TYR A O 1
ATOM 1304 N N . GLY A 1 65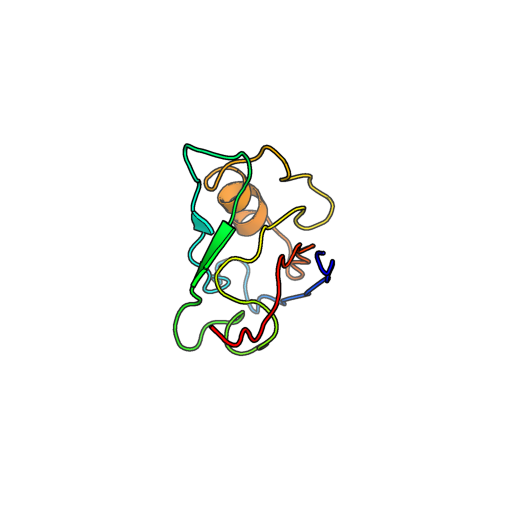 ? 10.521 25.244 14.143 1.00 14.08 398 GLY A N 1
ATOM 1305 C CA . GLY A 1 65 ? 9.570 25.394 13.103 1.00 15.78 398 GLY A CA 1
ATOM 1306 C C . GLY A 1 65 ? 8.212 24.795 13.406 1.00 13.44 398 GLY A C 1
ATOM 1307 O O . GLY A 1 65 ? 7.918 24.398 14.490 1.00 15.48 398 GLY A O 1
ATOM 1311 N N . THR A 1 66 ? 7.387 24.788 12.349 1.00 14.91 399 THR A N 1
ATOM 1312 C CA . THR A 1 66 ? 6.042 24.293 12.397 1.00 15.21 399 THR A CA 1
ATOM 1313 C C . THR A 1 66 ? 5.771 23.368 11.217 1.00 14.00 399 THR A C 1
ATOM 1314 O O . THR A 1 66 ? 6.470 23.443 10.206 1.00 13.35 399 THR A O 1
ATOM 1325 N N . PRO A 1 67 ? 4.726 22.519 11.277 1.00 15.10 400 PRO A N 1
ATOM 1326 C CA . PRO A 1 67 ? 4.376 21.706 10.119 1.00 14.15 400 PRO A CA 1
ATOM 1327 C C .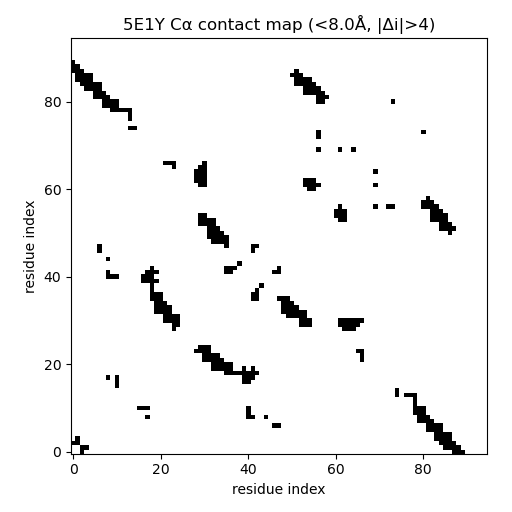 PRO A 1 67 ? 4.104 22.571 8.907 1.00 14.15 400 PRO A C 1
ATOM 1328 O O . PRO A 1 67 ? 4.511 22.182 7.820 1.00 14.15 400 PRO A O 1
ATOM 1339 N N A GLU A 1 68 ? 3.437 23.717 9.039 0.35 15.15 401 GLU A N 1
ATOM 1340 N N B GLU A 1 68 ? 3.441 23.718 9.074 0.65 15.88 401 GLU A N 1
ATOM 1341 C CA A GLU A 1 68 ? 3.140 24.528 7.848 0.35 15.55 401 GLU A CA 1
ATOM 1342 C CA B GLU A 1 68 ? 3.138 24.575 7.916 0.65 17.21 401 GLU A CA 1
ATOM 1343 C C A GLU A 1 68 ? 4.391 25.181 7.252 0.35 14.91 401 GLU A C 1
ATOM 1344 C C B GLU A 1 68 ? 4.409 25.085 7.268 0.65 15.32 401 GLU A C 1
ATOM 1345 O O A GLU A 1 68 ? 4.456 25.417 6.041 0.35 15.36 401 GLU A O 1
ATOM 1346 O O B GLU A 1 68 ? 4.512 25.087 6.021 0.65 16.69 401 GLU A O 1
ATOM 1363 N N . LEU A 1 69 ? 5.401 25.479 8.056 1.00 15.58 402 LEU A N 1
ATOM 1364 C CA . LEU A 1 69 ? 6.662 25.935 7.488 1.00 15.54 402 LEU A CA 1
ATOM 1365 C C . LEU A 1 69 ? 7.369 24.830 6.722 1.00 13.61 402 LEU A C 1
ATOM 1366 O O . LEU A 1 69 ? 7.852 25.020 5.619 1.00 14.32 402 LEU A O 1
ATOM 1382 N N . ALA A 1 70 ? 7.374 23.628 7.284 1.00 13.06 403 ALA A N 1
ATOM 1383 C CA . ALA A 1 70 ? 7.911 22.503 6.542 1.00 12.89 403 ALA A CA 1
ATOM 1384 C C . ALA A 1 70 ? 7.186 22.286 5.219 1.00 13.05 403 ALA A C 1
ATOM 1385 O O . ALA A 1 70 ? 7.823 22.006 4.202 1.00 13.75 403 ALA A O 1
ATOM 1392 N N . ALA A 1 71 ? 5.853 22.358 5.227 1.00 13.63 404 ALA A N 1
ATOM 1393 C CA . ALA A 1 71 ? 5.083 22.205 4.005 1.00 14.56 404 ALA A CA 1
ATOM 1394 C C . ALA A 1 71 ? 5.475 23.239 2.967 1.00 15.25 404 ALA A C 1
ATOM 1395 O O . ALA A 1 71 ? 5.567 22.907 1.786 1.00 16.49 404 ALA A O 1
ATOM 1402 N N . GLN A 1 72 ? 5.678 24.494 3.361 1.00 15.16 405 GLN A N 1
ATOM 1403 C CA . GLN A 1 72 ? 6.035 25.520 2.439 1.00 17.33 405 GLN A CA 1
ATOM 1404 C C . GLN A 1 72 ? 7.366 25.197 1.765 1.00 15.40 405 GLN A C 1
ATOM 1405 O O . GLN A 1 72 ? 7.522 25.350 0.541 1.00 16.94 405 GLN A O 1
ATOM 1419 N N . ILE A 1 73 ? 8.331 24.794 2.582 1.00 13.76 406 ILE A N 1
ATOM 1420 C CA . ILE A 1 73 ? 9.639 24.458 2.055 1.00 13.36 406 ILE A CA 1
ATOM 1421 C C . ILE A 1 73 ? 9.566 23.289 1.075 1.00 13.24 406 ILE A C 1
ATOM 1422 O O . ILE A 1 73 ? 10.139 23.315 -0.032 1.00 15.11 406 ILE A O 1
ATOM 1438 N N . ILE A 1 74 ? 8.882 22.235 1.473 1.00 13.06 407 ILE A N 1
ATOM 1439 C CA . ILE A 1 74 ? 8.800 21.059 0.621 1.00 13.13 407 ILE A CA 1
ATOM 1440 C C . ILE A 1 74 ? 8.060 21.320 -0.675 1.00 14.38 407 ILE A C 1
ATOM 1441 O O . ILE A 1 74 ? 8.472 20.871 -1.763 1.00 15.64 407 ILE A O 1
ATOM 1457 N N . GLN A 1 75 ? 6.942 22.049 -0.598 1.00 13.94 408 GLN A N 1
ATOM 1458 C CA . GLN A 1 75 ? 6.147 22.292 -1.809 1.00 15.75 408 GLN A CA 1
ATOM 1459 C C . GLN A 1 75 ? 6.921 23.160 -2.834 1.00 16.25 408 GLN A C 1
ATOM 1460 O O . GLN A 1 75 ? 6.607 23.115 -4.006 1.00 19.80 408 GLN A O 1
ATOM 1474 N N . ALA A 1 76 ? 7.831 23.981 -2.371 1.00 14.65 409 ALA A N 1
ATOM 1475 C CA . ALA A 1 76 ? 8.602 24.881 -3.218 1.00 15.02 409 ALA A CA 1
ATOM 1476 C C . ALA A 1 76 ? 9.926 24.299 -3.581 1.00 13.98 409 ALA A C 1
ATOM 1477 O O . ALA A 1 76 ? 10.701 25.009 -4.227 1.00 15.77 409 ALA A O 1
ATOM 1484 N N A SER A 1 77 ? 10.284 23.100 -3.160 0.71 13.65 410 SER A N 1
ATOM 1485 N N B SER A 1 77 ? 10.226 23.058 -3.155 0.29 13.76 410 SER A N 1
ATOM 1486 C CA A SER A 1 77 ? 11.592 22.541 -3.364 0.71 13.71 410 SER A CA 1
ATOM 1487 C CA B SER A 1 77 ? 11.557 22.441 -3.303 0.29 14.26 410 SER A CA 1
ATOM 1488 C C A SER A 1 77 ? 11.875 22.302 -4.800 0.71 13.46 410 SER A C 1
ATOM 1489 C C B SER A 1 77 ? 11.856 22.050 -4.723 0.29 14.95 410 SER A C 1
ATOM 1490 O O A SER A 1 77 ? 11.007 22.295 -5.665 0.71 16.60 410 SER A O 1
ATOM 1491 O O B SER A 1 77 ? 10.955 21.693 -5.480 0.29 16.08 410 SER A O 1
ATOM 1506 N N . GLY A 1 78 ? 13.144 22.044 -5.072 1.00 13.84 411 GLY A N 1
ATOM 1507 C CA . GLY A 1 78 ? 13.600 21.358 -6.249 1.00 14.83 411 GLY A CA 1
ATOM 1508 C C . GLY A 1 78 ? 13.405 19.864 -6.115 1.00 14.89 411 GLY A C 1
ATOM 1509 O O . GLY A 1 78 ? 12.766 19.369 -5.195 1.00 16.28 411 GLY A O 1
ATOM 1513 N N . GLU A 1 79 ? 14.009 19.125 -7.035 1.00 16.51 412 GLU A N 1
ATOM 1514 C CA . GLU A 1 79 ? 13.852 17.683 -7.044 1.00 16.99 412 GLU A CA 1
ATOM 1515 C C . GLU A 1 79 ? 14.422 17.005 -5.807 1.00 14.94 412 GLU A C 1
ATOM 1516 O O . GLU A 1 79 ? 13.860 16.027 -5.327 1.00 17.85 412 GLU A O 1
ATOM 1528 N N A ARG A 1 80 ? 15.532 17.531 -5.291 0.41 13.96 413 ARG A N 1
ATOM 1529 N N B ARG A 1 80 ? 15.515 17.486 -5.282 0.59 13.63 413 ARG A N 1
ATOM 1530 C CA A ARG A 1 80 ? 16.204 16.979 -4.097 0.41 13.81 413 ARG A CA 1
ATOM 1531 C CA B ARG A 1 80 ? 16.170 16.829 -4.161 0.59 13.57 413 ARG A CA 1
ATOM 1532 C C A ARG A 1 80 ? 15.634 17.548 -2.807 0.41 11.63 413 ARG A C 1
ATOM 1533 C C B ARG A 1 80 ? 15.742 17.469 -2.848 0.59 12.27 413 ARG A C 1
ATOM 1534 O O A ARG A 1 80 ? 15.507 18.770 -2.665 0.41 11.21 413 ARG A O 1
ATOM 1535 O O B ARG A 1 80 ? 15.957 18.686 -2.703 0.59 15.09 413 ARG A O 1
ATOM 1576 N N . VAL A 1 81 ? 15.277 16.661 -1.906 1.00 11.47 414 VAL A N 1
ATOM 1577 C CA . VAL A 1 81 ? 14.853 17.067 -0.576 1.00 11.39 414 VAL A CA 1
ATOM 1578 C C . VAL A 1 81 ? 15.726 16.345 0.434 1.00 10.54 414 VAL A C 1
ATOM 1579 O O . VAL A 1 81 ? 15.597 15.141 0.620 1.00 12.80 414 VAL A O 1
ATOM 1592 N N A ASN A 1 82 ? 16.550 17.075 1.120 0.64 10.50 415 ASN A N 1
ATOM 1593 N N B ASN A 1 82 ? 16.692 17.091 1.016 0.36 9.82 415 ASN A N 1
ATOM 1594 C CA A ASN A 1 82 ? 17.442 16.525 2.111 0.64 10.55 415 ASN A CA 1
ATOM 1595 C CA B ASN A 1 82 ? 17.612 16.611 2.074 0.36 10.29 415 ASN A CA 1
ATOM 1596 C C A ASN A 1 82 ? 16.881 16.901 3.474 0.64 9.82 415 ASN A C 1
ATOM 1597 C C B ASN A 1 82 ? 17.095 16.906 3.503 0.36 10.49 415 ASN A C 1
ATOM 1598 O O A ASN A 1 82 ? 16.568 18.073 3.731 0.64 12.13 415 ASN A O 1
ATOM 1599 O O B ASN A 1 82 ? 17.091 18.072 3.864 0.36 10.10 415 ASN A O 1
ATOM 1620 N N . LEU A 1 83 ? 16.719 15.907 4.293 1.00 9.98 416 LEU A N 1
ATOM 1621 C CA . LEU A 1 83 ? 16.218 16.088 5.647 1.00 10.01 416 LEU A CA 1
ATOM 1622 C C . LEU A 1 83 ? 17.334 15.732 6.628 1.00 9.99 416 LEU A C 1
ATOM 1623 O O . LEU A 1 83 ? 17.927 14.673 6.531 1.00 12.98 416 LEU A O 1
ATOM 1639 N N . THR A 1 84 ? 17.568 16.587 7.603 1.00 9.19 417 THR A N 1
ATOM 1640 C CA . THR A 1 84 ? 18.437 16.301 8.722 1.00 9.32 417 THR A CA 1
ATOM 1641 C C . THR A 1 84 ? 17.552 15.964 9.906 1.00 8.60 417 THR A C 1
ATOM 1642 O O . THR A 1 84 ? 16.668 16.753 10.246 1.00 9.95 417 THR A O 1
ATOM 1653 N N A ILE A 1 85 ? 17.886 14.809 10.488 0.52 9.00 418 ILE A N 1
ATOM 1654 N N B ILE A 1 85 ? 17.640 14.776 10.473 0.48 8.55 418 ILE A N 1
ATOM 1655 C CA A ILE A 1 85 ? 17.027 14.157 11.486 0.52 8.76 418 ILE A CA 1
ATOM 1656 C CA B ILE A 1 85 ? 16.768 14.360 11.551 0.48 8.58 418 ILE A CA 1
ATOM 1657 C C A ILE A 1 85 ? 17.734 14.011 12.830 0.52 8.60 418 ILE A C 1
ATOM 1658 C C B ILE A 1 85 ? 17.546 13.914 12.762 0.48 9.43 418 ILE A C 1
ATOM 1659 O O A ILE A 1 85 ? 18.963 13.809 12.837 0.52 8.89 418 ILE A O 1
ATOM 1660 O O B ILE A 1 85 ? 18.705 13.400 12.652 0.48 8.38 418 ILE A O 1
ATOM 1691 N N . ALA A 1 86 ? 16.958 14.075 13.911 1.00 9.31 419 ALA A N 1
ATOM 1692 C CA . ALA A 1 86 ? 17.410 13.575 15.209 1.00 10.30 419 ALA A CA 1
ATOM 1693 C C . ALA A 1 86 ? 16.513 12.461 15.657 1.00 10.15 419 ALA A C 1
ATOM 1694 O O . ALA A 1 86 ? 15.283 12.607 15.686 1.00 11.94 419 ALA A O 1
ATOM 1701 N N . ARG A 1 87 ? 17.117 11.347 16.028 1.00 10.88 420 ARG A N 1
ATOM 1702 C CA . ARG A 1 87 ? 16.416 10.151 16.440 1.00 11.25 420 ARG A CA 1
ATOM 1703 C C . ARG A 1 87 ? 16.802 9.840 17.883 1.00 11.25 420 ARG A C 1
ATOM 1704 O O . ARG A 1 87 ? 17.907 9.421 18.159 1.00 12.61 420 ARG A O 1
ATOM 1725 N N . PRO A 1 88 ? 15.912 10.136 18.843 1.00 15.97 421 PRO A N 1
ATOM 1726 C CA . PRO A 1 88 ? 16.319 9.938 20.248 1.00 17.51 421 PRO A CA 1
ATOM 1727 C C . PRO A 1 88 ? 16.047 8.559 20.779 1.00 16.69 421 PRO A C 1
ATOM 1728 O O . PRO A 1 88 ? 15.167 7.868 20.301 1.00 20.04 421 PRO A O 1
ATOM 1739 N N . GLY A 1 89 ? 16.850 8.170 21.758 1.00 18.11 422 GLY A N 1
ATOM 1740 C CA . GLY A 1 89 ? 16.452 7.099 22.640 1.00 21.29 422 GLY A CA 1
ATOM 1741 C C . GLY A 1 89 ? 16.942 5.726 22.249 1.00 20.84 422 GLY A C 1
ATOM 1742 O O . GLY A 1 89 ? 17.525 5.516 21.185 1.00 24.52 422 GLY A O 1
ATOM 1746 N N . LYS A 1 90 ? 16.698 4.788 23.157 1.00 21.12 423 LYS A N 1
ATOM 1747 C CA . LYS A 1 90 ? 17.082 3.397 22.988 1.00 19.14 423 LYS A CA 1
ATOM 1748 C C . LYS A 1 90 ? 16.071 2.640 22.144 1.00 17.56 423 LYS A C 1
ATOM 1749 O O . LYS A 1 90 ? 14.871 2.751 22.359 1.00 20.66 423 LYS A O 1
ATOM 1767 N N . PRO A 1 91 ? 16.549 1.852 21.177 1.00 15.11 424 PRO A N 1
ATOM 1768 C CA . PRO A 1 91 ? 15.599 1.103 20.350 1.00 16.43 424 PRO A CA 1
ATOM 1769 C C . PRO A 1 91 ? 15.025 -0.152 21.018 1.00 13.70 424 PRO A C 1
ATOM 1770 O O . PRO A 1 91 ? 14.024 -0.680 20.527 1.00 15.63 424 PRO A O 1
ATOM 1781 N N . GLU A 1 92 ? 15.638 -0.610 22.108 1.00 13.11 425 GLU A N 1
ATOM 1782 C CA . GLU A 1 92 ? 15.222 -1.815 22.804 1.00 12.57 425 GLU A CA 1
ATOM 1783 C C . GLU A 1 92 ? 15.444 -1.575 24.273 1.00 12.44 425 GLU A C 1
ATOM 1784 O O . GLU A 1 92 ? 16.494 -1.076 24.683 1.00 14.17 425 GLU A O 1
ATOM 1796 N N A ILE A 1 93 ? 14.451 -1.913 25.093 0.73 11.86 426 ILE A N 1
ATOM 1797 N N B ILE A 1 93 ? 14.478 -1.981 25.076 0.27 12.23 426 ILE A N 1
ATOM 1798 C CA A ILE A 1 93 ? 14.539 -1.808 26.538 0.73 11.97 426 ILE A CA 1
ATOM 1799 C CA B ILE A 1 93 ? 14.650 -1.874 26.491 0.27 13.17 426 ILE A CA 1
ATOM 1800 C C A ILE A 1 93 ? 13.899 -3.009 27.193 0.73 11.04 426 ILE A C 1
ATOM 1801 C C B ILE A 1 93 ? 13.984 -3.081 27.132 0.27 12.81 426 ILE A C 1
ATOM 1802 O O A ILE A 1 93 ? 12.785 -3.398 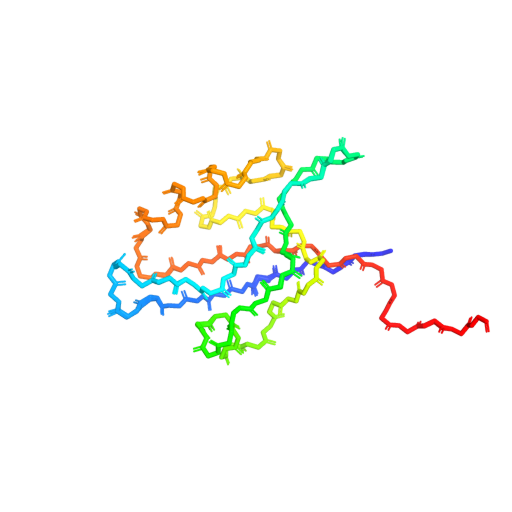26.852 0.73 12.18 426 ILE A O 1
ATOM 1803 O O B ILE A 1 93 ? 12.993 -3.584 26.671 0.27 13.69 426 ILE A O 1
ATOM 1834 N N . GLU A 1 94 ? 14.595 -3.590 28.178 1.00 12.08 427 GLU A N 1
ATOM 1835 C CA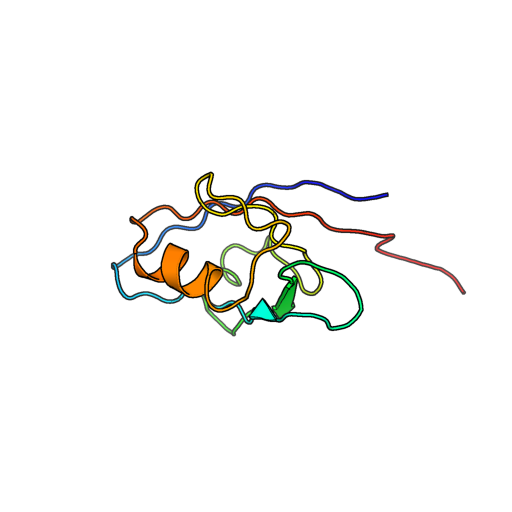 . GLU A 1 94 ? 14.026 -4.625 29.045 1.00 11.97 427 GLU A CA 1
ATOM 1836 C C . GLU A 1 94 ? 13.502 -3.965 30.273 1.00 12.64 427 GLU A C 1
ATOM 1837 O O . GLU A 1 94 ? 14.185 -3.172 30.912 1.00 15.67 427 GLU A O 1
ATOM 1849 N N . LEU A 1 95 ? 12.256 -4.263 30.607 1.00 13.64 428 LEU A N 1
ATOM 1850 C CA . LEU A 1 95 ? 11.536 -3.662 31.717 1.00 16.97 428 LEU A CA 1
ATOM 1851 C C . LEU A 1 95 ? 10.618 -4.598 32.400 1.00 16.59 428 LEU A C 1
ATOM 1852 O O . LEU A 1 95 ? 10.600 -5.797 32.091 1.00 15.30 428 LEU A O 1
#

CATH classification: 2.30.42.10

Secondary structure (DSSP, 8-state):
-EEEEEEEEE-SSTT----EEEE--SSS-SEEEEEE-TTSHHHHH----TT-EEEEETTEE-TT--HHHHHHHHHT--SEEEEEEEEES-S----

Organism: Homo sapiens (NCBI:txid9606)